Protein AF-A0A6J3R9V6-F1 (afdb_monomer_lite)

Secondary structure (DSSP, 8-state):
----SHHHHHHHHHHHHHHHHHHHHHS----GGGS-TT-TTSS-PPPPTT-HHHHHHHHHHH-SEEEEEEE--STTTTTSEEEEEEE-BSSSTT---S--B----TTSHHHHHHHHH--EEEEE-------

InterPro domains:
  IPR012349 FMN-binding split barrel [G3DSA:2.30.110.10] (50-127)
  IPR055343 CREG-like, beta-barrel [PF13883] (47-118)

Sequence (131 aa):
MAGRARGSARAVLAFLLVPALVALLVAPARGRGGRGHGDWGAAEQLPPRENAALVARFVTNVCDWGALATISTQEGVRGRPFADVLSLSDGPPAKGSGVPYFYLSPMQQSVGNLKVSGRGRVAPRAGARAF

Foldseek 3Di:
DDDPDPPVVVVVCCVVVVVVVVCVVPVDPPDLVPPDPPPPPPDDDQPDVVPVVSNLQVLQASFQKWKKWFAFPDPPRGRHIDIDIFGWHQDHPPPGPSDTDGDDDCPDRRVVRCVVPVDMDIDGDDDDDDD

Structure (mmCIF, N/CA/C/O backbone):
data_AF-A0A6J3R9V6-F1
#
_entry.id   AF-A0A6J3R9V6-F1
#
loop_
_atom_site.group_PDB
_atom_site.id
_atom_site.type_symbol
_atom_site.label_atom_id
_atom_site.label_alt_id
_atom_site.label_comp_id
_atom_site.label_asym_id
_atom_site.label_entity_id
_atom_site.label_seq_id
_atom_site.pdbx_PDB_ins_code
_atom_site.Cartn_x
_atom_site.Cartn_y
_atom_site.Cartn_z
_atom_site.occupancy
_atom_site.B_iso_or_equiv
_atom_site.auth_seq_id
_atom_site.auth_comp_id
_atom_site.auth_asym_id
_atom_site.auth_atom_id
_atom_site.pdbx_PDB_model_num
ATOM 1 N N . MET A 1 1 ? 3.808 66.506 -1.390 1.00 38.91 1 MET A N 1
ATOM 2 C CA . MET A 1 1 ? 3.765 65.562 -2.529 1.00 38.91 1 MET A CA 1
ATOM 3 C C . MET A 1 1 ? 4.420 64.241 -2.129 1.00 38.91 1 MET A C 1
ATOM 5 O O . MET A 1 1 ? 5.588 64.038 -2.417 1.00 38.91 1 MET A O 1
ATOM 9 N N . ALA A 1 2 ? 3.721 63.359 -1.410 1.00 46.25 2 ALA A N 1
ATOM 10 C CA . ALA A 1 2 ? 4.224 62.011 -1.127 1.00 46.25 2 ALA A CA 1
ATOM 11 C C . ALA A 1 2 ? 3.047 61.094 -0.783 1.00 46.25 2 ALA A C 1
ATOM 13 O O . ALA A 1 2 ? 2.429 61.245 0.264 1.00 46.25 2 ALA A O 1
ATOM 14 N N . GLY A 1 3 ? 2.710 60.164 -1.676 1.00 51.81 3 GLY A N 1
ATOM 15 C CA . GLY A 1 3 ? 1.627 59.222 -1.404 1.00 51.81 3 GLY A CA 1
ATOM 16 C C . GLY A 1 3 ? 1.123 58.459 -2.619 1.00 51.81 3 GLY A C 1
ATOM 17 O O . GLY A 1 3 ? -0.073 58.473 -2.874 1.00 51.81 3 GLY A O 1
ATOM 18 N N . ARG A 1 4 ? 1.993 57.796 -3.395 1.00 55.53 4 ARG A N 1
ATOM 19 C CA . ARG A 1 4 ? 1.513 56.867 -4.436 1.00 55.53 4 ARG A CA 1
ATOM 20 C C . ARG A 1 4 ? 2.546 55.818 -4.850 1.00 55.53 4 ARG A C 1
ATOM 22 O O . ARG A 1 4 ? 2.988 55.797 -5.985 1.00 55.53 4 ARG A O 1
ATOM 29 N N . ALA A 1 5 ? 2.944 54.937 -3.932 1.00 53.06 5 ALA A N 1
ATOM 30 C CA . ALA A 1 5 ? 3.808 53.801 -4.298 1.00 53.06 5 ALA A CA 1
ATOM 31 C C . ALA A 1 5 ? 3.505 52.476 -3.574 1.00 53.06 5 ALA A C 1
ATOM 33 O O . ALA A 1 5 ? 4.092 51.455 -3.909 1.00 53.06 5 ALA A O 1
ATOM 34 N N . ARG A 1 6 ? 2.571 52.436 -2.608 1.00 54.28 6 ARG A N 1
ATOM 35 C CA . ARG A 1 6 ? 2.299 51.215 -1.814 1.00 54.28 6 ARG A CA 1
ATOM 36 C C . ARG A 1 6 ? 1.166 50.326 -2.353 1.00 54.28 6 ARG A C 1
ATOM 38 O O . ARG A 1 6 ? 1.080 49.167 -1.965 1.00 54.28 6 ARG A O 1
ATOM 45 N N . GLY A 1 7 ? 0.318 50.839 -3.250 1.00 57.25 7 GLY A N 1
ATOM 46 C CA . GLY A 1 7 ? -0.818 50.087 -3.813 1.00 57.25 7 GLY A CA 1
ATOM 47 C C . GLY A 1 7 ? -0.464 49.197 -5.012 1.00 57.25 7 GLY A C 1
ATOM 48 O O . GLY A 1 7 ? -1.058 48.139 -5.182 1.00 57.25 7 GLY A O 1
ATOM 49 N N . SER A 1 8 ? 0.536 49.596 -5.807 1.00 62.69 8 SER A N 1
ATOM 50 C CA . SER A 1 8 ? 0.887 48.924 -7.069 1.00 62.69 8 SER A CA 1
ATOM 51 C C . SER A 1 8 ? 1.524 47.549 -6.841 1.00 62.69 8 SER A C 1
ATOM 53 O O . SER A 1 8 ? 1.073 46.558 -7.403 1.00 62.69 8 SER A O 1
ATOM 55 N N . ALA A 1 9 ? 2.492 47.451 -5.924 1.00 60.72 9 ALA A N 1
ATOM 56 C CA . ALA A 1 9 ? 3.186 46.190 -5.657 1.00 60.72 9 ALA A CA 1
ATOM 57 C C . ALA A 1 9 ? 2.249 45.095 -5.113 1.00 60.72 9 ALA A C 1
ATOM 59 O O . ALA A 1 9 ? 2.355 43.943 -5.519 1.00 60.72 9 ALA A O 1
ATOM 60 N N . ARG A 1 10 ? 1.292 45.448 -4.242 1.00 60.94 10 ARG A N 1
ATOM 61 C CA . ARG A 1 10 ? 0.292 44.500 -3.718 1.00 60.94 10 ARG A CA 1
ATOM 62 C C . ARG A 1 10 ? -0.710 44.059 -4.781 1.00 60.94 10 ARG A C 1
ATOM 64 O O . ARG A 1 10 ? -1.065 42.887 -4.810 1.00 60.94 10 ARG A O 1
ATOM 71 N N . ALA A 1 11 ? -1.136 44.975 -5.650 1.00 64.69 11 ALA A N 1
ATOM 72 C CA . ALA A 1 11 ? -2.040 44.655 -6.749 1.00 64.69 11 ALA A CA 1
ATOM 73 C C . ALA A 1 11 ? -1.373 43.723 -7.772 1.00 64.69 11 ALA A C 1
ATOM 75 O O . ALA A 1 11 ? -1.980 42.736 -8.170 1.00 64.69 11 ALA A O 1
ATOM 76 N N . VAL A 1 12 ? -0.110 43.980 -8.126 1.00 68.75 12 VAL A N 1
ATOM 77 C CA . VAL A 1 12 ? 0.672 43.131 -9.041 1.00 68.75 12 VAL A CA 1
ATOM 78 C C . VAL A 1 12 ? 0.957 41.761 -8.423 1.00 68.75 12 VAL A C 1
ATOM 80 O O . VAL A 1 12 ? 0.784 40.743 -9.088 1.00 68.75 12 VAL A O 1
ATOM 83 N N . LEU A 1 13 ? 1.321 41.707 -7.136 1.00 67.25 13 LEU A N 1
ATOM 84 C CA . LEU A 1 13 ? 1.541 40.443 -6.431 1.00 67.25 13 LEU A CA 1
ATOM 85 C C . LEU A 1 13 ? 0.254 39.604 -6.374 1.00 67.25 13 LEU A C 1
ATOM 87 O O . LEU A 1 13 ? 0.295 38.408 -6.636 1.00 67.25 13 LEU A O 1
ATOM 91 N N . ALA A 1 14 ? -0.895 40.225 -6.096 1.00 67.75 14 ALA A N 1
ATOM 92 C CA . ALA A 1 14 ? -2.188 39.545 -6.129 1.00 67.75 14 ALA A CA 1
ATOM 93 C C . ALA A 1 14 ? -2.540 39.051 -7.545 1.00 67.75 14 ALA A C 1
ATOM 95 O O . ALA A 1 14 ? -2.990 37.919 -7.699 1.00 67.75 14 ALA A O 1
ATOM 96 N N . PHE A 1 15 ? -2.265 39.850 -8.581 1.00 72.94 15 PHE A N 1
ATOM 97 C CA . PHE A 1 15 ? -2.514 39.475 -9.977 1.00 72.94 15 PHE A CA 1
ATOM 98 C C . PHE A 1 15 ? -1.663 38.294 -10.459 1.00 72.94 15 PHE A C 1
ATOM 100 O O . PHE A 1 15 ? -2.083 37.583 -11.363 1.00 72.94 15 PHE A O 1
ATOM 107 N N . LEU A 1 16 ? -0.486 38.073 -9.864 1.00 75.62 16 LEU A N 1
ATOM 108 C CA . LEU A 1 16 ? 0.395 36.946 -10.187 1.00 75.62 16 LEU A CA 1
ATOM 109 C C . LEU A 1 16 ? 0.127 35.718 -9.305 1.00 75.62 16 LEU A C 1
ATOM 111 O O . LEU A 1 16 ? 0.157 34.588 -9.790 1.00 75.62 16 LEU A O 1
ATOM 115 N N . LEU A 1 17 ? -0.171 35.923 -8.020 1.00 79.94 17 LEU A N 1
ATOM 116 C CA . LEU A 1 17 ? -0.403 34.831 -7.073 1.00 79.94 17 LEU A CA 1
ATOM 117 C C . LEU A 1 17 ? -1.753 34.147 -7.279 1.00 79.94 17 LEU A C 1
ATOM 119 O O . LEU A 1 17 ? -1.835 32.934 -7.124 1.00 79.94 17 LEU A O 1
ATOM 123 N N . VAL A 1 18 ? -2.801 34.888 -7.646 1.00 79.56 18 VAL A N 1
ATOM 124 C CA . VAL A 1 18 ? -4.137 34.317 -7.875 1.00 79.56 18 VAL A CA 1
ATOM 125 C C . VAL A 1 18 ? -4.147 33.304 -9.029 1.00 79.56 18 VAL A C 1
ATOM 127 O O . VAL A 1 18 ? -4.577 32.178 -8.791 1.00 79.56 18 VAL A O 1
ATOM 130 N N . PRO A 1 19 ? -3.640 33.598 -10.242 1.00 77.00 19 PRO A N 1
ATOM 131 C CA . PRO A 1 19 ? -3.593 32.601 -11.309 1.00 77.00 19 PRO A CA 1
ATOM 132 C C . PRO A 1 19 ? -2.614 31.463 -11.008 1.00 77.00 19 PRO A C 1
ATOM 134 O O . PRO A 1 19 ? -2.893 30.332 -11.390 1.00 77.00 19 PRO A O 1
ATOM 137 N N . ALA A 1 20 ? -1.515 31.710 -10.283 1.00 78.19 20 ALA A N 1
ATOM 138 C CA . ALA A 1 20 ? -0.602 30.647 -9.856 1.00 78.19 20 ALA A CA 1
ATOM 139 C C . ALA A 1 20 ? -1.263 29.688 -8.850 1.00 78.19 20 ALA A C 1
ATOM 141 O O . ALA A 1 20 ? -1.127 28.473 -8.973 1.00 78.19 20 ALA A O 1
ATOM 142 N N . LEU A 1 21 ? -2.023 30.218 -7.889 1.00 75.94 21 LEU A N 1
ATOM 143 C CA . LEU A 1 21 ? -2.764 29.429 -6.908 1.00 75.94 21 LEU A CA 1
ATOM 144 C C . LEU A 1 21 ? -3.938 28.688 -7.557 1.00 75.94 21 LEU A C 1
ATOM 146 O O . LEU A 1 21 ? -4.143 27.514 -7.270 1.00 75.94 21 LEU A O 1
ATOM 150 N N . VAL A 1 22 ? -4.666 29.331 -8.475 1.00 75.88 22 VAL A N 1
ATOM 151 C CA . VAL A 1 22 ? -5.719 28.678 -9.271 1.00 75.88 22 VAL A CA 1
ATOM 152 C C . VAL A 1 22 ? -5.120 27.579 -10.149 1.00 75.88 22 VAL A C 1
ATOM 154 O O . VAL A 1 22 ? -5.662 26.483 -10.183 1.00 75.88 22 VAL A O 1
ATOM 157 N N . ALA A 1 23 ? -3.968 27.804 -10.785 1.00 71.38 23 ALA A N 1
ATOM 158 C CA . ALA A 1 23 ? -3.268 26.767 -11.539 1.00 71.38 23 ALA A CA 1
ATOM 159 C C . ALA A 1 23 ? -2.804 25.612 -10.642 1.00 71.38 23 ALA A C 1
ATOM 161 O O . ALA A 1 23 ? -2.837 24.471 -11.083 1.00 71.38 23 ALA A O 1
ATOM 162 N N . LEU A 1 24 ? -2.419 25.870 -9.389 1.00 67.19 24 LEU A N 1
ATOM 163 C CA . LEU A 1 24 ? -2.035 24.826 -8.435 1.00 67.19 24 LEU A CA 1
ATOM 164 C C . LEU A 1 24 ? -3.242 24.036 -7.895 1.00 67.19 24 LEU A C 1
ATOM 166 O O . LEU A 1 24 ? -3.122 22.839 -7.661 1.00 67.19 24 LEU A O 1
ATOM 170 N N . LEU A 1 25 ? -4.391 24.696 -7.708 1.00 67.56 25 LEU A N 1
ATOM 171 C CA . LEU A 1 25 ? -5.636 24.087 -7.217 1.00 67.56 25 LEU A CA 1
ATOM 172 C C . LEU A 1 25 ? -6.406 23.337 -8.315 1.00 67.56 25 LEU A C 1
ATOM 174 O O . LEU A 1 25 ? -7.080 22.354 -8.023 1.00 67.56 25 LEU A O 1
ATOM 178 N N . VAL A 1 26 ? -6.323 23.807 -9.563 1.00 60.78 26 VAL A N 1
ATOM 179 C CA . VAL A 1 26 ? -6.970 23.194 -10.736 1.00 60.78 26 VAL A CA 1
ATOM 180 C C . VAL A 1 26 ? -6.047 22.185 -11.420 1.00 60.78 26 VAL A C 1
ATOM 182 O O . VAL A 1 26 ? -6.532 21.286 -12.108 1.00 60.78 26 VAL A O 1
ATOM 185 N N . ALA A 1 27 ? -4.724 22.279 -11.232 1.00 53.78 27 ALA A N 1
ATOM 186 C CA . ALA A 1 27 ? -3.831 21.219 -11.673 1.00 53.78 27 ALA A CA 1
ATOM 187 C C . ALA A 1 27 ? -4.230 19.924 -10.954 1.00 53.78 27 ALA A C 1
ATOM 189 O O . ALA A 1 27 ? -4.227 19.894 -9.721 1.00 53.78 27 ALA A O 1
ATOM 190 N N . PRO A 1 28 ? -4.540 18.839 -11.690 1.00 51.75 28 PRO A N 1
ATOM 191 C CA . PRO A 1 28 ? -4.708 17.548 -11.050 1.00 51.75 28 PRO A CA 1
ATOM 192 C C . PRO A 1 28 ? -3.428 17.276 -10.265 1.00 51.75 28 PRO A C 1
ATOM 194 O O . PRO A 1 28 ? -2.330 17.528 -10.779 1.00 51.75 28 PRO A O 1
ATOM 197 N N . ALA A 1 29 ? -3.560 16.796 -9.027 1.00 46.88 29 ALA A N 1
ATOM 198 C CA . ALA A 1 29 ? -2.425 16.271 -8.289 1.00 46.88 29 ALA A CA 1
ATOM 199 C C . ALA A 1 29 ? -1.716 15.290 -9.229 1.00 46.88 29 ALA A C 1
ATOM 201 O O . ALA A 1 29 ? -2.274 14.252 -9.587 1.00 46.88 29 ALA A O 1
ATOM 202 N N . ARG A 1 30 ? -0.537 15.675 -9.730 1.00 46.84 30 ARG A N 1
ATOM 203 C CA . ARG A 1 30 ? 0.228 14.892 -10.702 1.00 46.84 30 ARG A CA 1
ATOM 204 C C . ARG A 1 30 ? 0.875 13.712 -9.977 1.00 46.84 30 ARG A C 1
ATOM 206 O O . ARG A 1 30 ? 2.094 13.630 -9.886 1.00 46.84 30 ARG A O 1
ATOM 213 N N . GLY A 1 31 ? 0.051 12.812 -9.442 1.00 46.84 31 GLY A N 1
ATOM 214 C CA . GLY A 1 31 ? 0.451 11.430 -9.228 1.00 46.84 31 GLY A CA 1
ATOM 215 C C . GLY A 1 31 ? 0.791 10.806 -10.580 1.00 46.84 31 GLY A C 1
ATOM 216 O O . GLY A 1 31 ? 0.350 11.289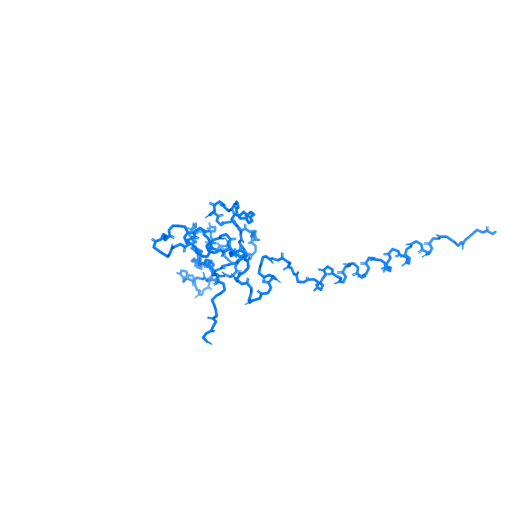 -11.631 1.00 46.84 31 GLY A O 1
ATOM 217 N N . ARG A 1 32 ? 1.582 9.738 -10.578 1.00 53.44 32 ARG A N 1
ATOM 218 C CA . ARG A 1 32 ? 1.864 8.922 -11.768 1.00 53.44 32 ARG A CA 1
ATOM 219 C C . ARG A 1 32 ? 0.567 8.509 -12.495 1.00 53.44 32 ARG A C 1
ATOM 221 O O . ARG A 1 32 ? 0.575 8.425 -13.716 1.00 53.44 32 ARG A O 1
ATOM 228 N N . GLY A 1 33 ? -0.555 8.393 -11.782 1.00 47.69 33 GLY A N 1
ATOM 229 C CA . GLY A 1 33 ? -1.907 8.120 -12.275 1.00 47.69 33 GLY A CA 1
ATOM 230 C C . GLY A 1 33 ? -2.628 9.289 -12.963 1.00 47.69 33 GLY A C 1
ATOM 231 O O . GLY A 1 33 ? -3.762 9.117 -13.397 1.00 47.69 33 GLY A O 1
ATOM 232 N N . GLY A 1 34 ? -2.008 10.471 -13.068 1.00 43.44 34 GLY A N 1
ATOM 233 C CA . GLY A 1 34 ? -2.543 11.635 -13.790 1.00 43.44 34 GLY A CA 1
ATOM 234 C C . GLY A 1 34 ? -2.075 11.755 -15.247 1.00 43.44 34 GLY A C 1
ATOM 235 O O . GLY A 1 34 ? -2.554 12.628 -15.973 1.00 43.44 34 GLY A O 1
ATOM 236 N N . ARG A 1 35 ? -1.139 10.908 -15.697 1.00 46.97 35 ARG A N 1
ATOM 237 C CA . ARG A 1 35 ? -0.828 10.755 -17.125 1.00 46.97 35 ARG A CA 1
ATOM 238 C C . ARG A 1 35 ? -1.803 9.727 -17.688 1.00 46.97 35 ARG A C 1
ATOM 240 O O . ARG A 1 35 ? -1.735 8.576 -17.296 1.00 46.97 35 ARG A O 1
ATOM 247 N N . GLY A 1 36 ? -2.758 10.211 -18.486 1.00 44.84 36 GLY A N 1
ATOM 248 C CA . GLY A 1 36 ? -3.659 9.469 -19.376 1.00 44.84 36 GLY A CA 1
ATOM 249 C C .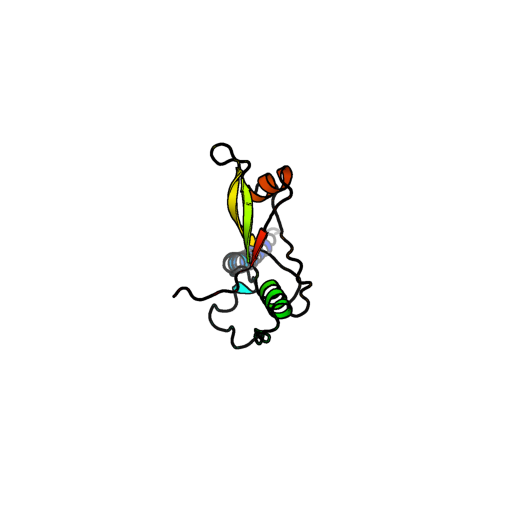 GLY A 1 36 ? -4.023 8.034 -18.984 1.00 44.84 36 GLY A C 1
ATOM 250 O O . GLY A 1 36 ? -3.209 7.129 -19.084 1.00 44.84 36 GLY A O 1
ATOM 251 N N . HIS A 1 37 ? -5.306 7.768 -18.720 1.00 47.78 37 HIS A N 1
ATOM 252 C CA . HIS A 1 37 ? -5.841 6.410 -18.504 1.00 47.78 37 HIS A CA 1
ATOM 253 C C . HIS A 1 37 ? -5.676 5.428 -19.704 1.00 47.78 37 HIS A C 1
ATOM 255 O O . HIS A 1 37 ? -6.306 4.373 -19.739 1.00 47.78 37 HIS A O 1
ATOM 261 N N . GLY A 1 38 ? -4.856 5.753 -20.708 1.00 45.56 38 GLY A N 1
ATOM 262 C CA . GLY A 1 38 ? -4.783 5.055 -21.987 1.00 45.56 38 GLY A CA 1
ATOM 263 C C . GLY A 1 38 ? -3.397 4.913 -22.622 1.00 45.56 38 GLY A C 1
ATOM 264 O O . GLY A 1 38 ? -3.353 4.413 -23.740 1.00 45.56 38 GLY A O 1
ATOM 265 N N . ASP A 1 39 ? -2.286 5.292 -21.976 1.00 47.25 39 ASP A N 1
ATOM 266 C CA . ASP A 1 39 ? -0.943 5.197 -22.585 1.00 47.25 39 ASP A CA 1
ATOM 267 C C . ASP A 1 39 ? 0.038 4.253 -21.862 1.00 47.25 39 ASP A C 1
ATOM 269 O O . ASP A 1 39 ? 1.255 4.397 -21.991 1.00 47.25 39 ASP A O 1
ATOM 273 N N . TRP A 1 40 ? -0.469 3.172 -21.246 1.00 49.78 40 TRP A N 1
ATOM 274 C CA . TRP A 1 40 ? 0.357 2.024 -20.811 1.00 49.78 40 TRP A CA 1
ATOM 275 C C . TRP A 1 40 ? 1.291 1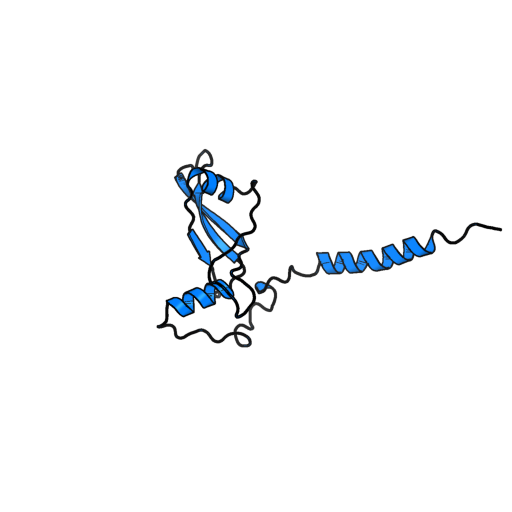.476 -21.913 1.00 49.78 40 TRP A C 1
ATOM 277 O O . TRP A 1 40 ? 2.184 0.686 -21.625 1.00 49.78 40 TRP A O 1
ATOM 287 N N . GLY A 1 41 ? 1.096 1.876 -23.174 1.00 44.16 41 GLY A N 1
ATOM 288 C CA . GLY A 1 41 ? 1.932 1.500 -24.309 1.00 44.16 41 GLY A CA 1
ATOM 289 C C . GLY A 1 41 ? 3.279 2.224 -24.429 1.00 44.16 41 GLY A C 1
ATOM 290 O O . GLY A 1 41 ? 4.083 1.775 -25.238 1.00 44.16 41 GLY A O 1
ATOM 291 N N . ALA A 1 42 ? 3.555 3.303 -23.681 1.00 47.69 42 ALA A N 1
ATOM 292 C CA . ALA A 1 42 ? 4.758 4.113 -23.932 1.00 47.69 42 ALA A CA 1
ATOM 293 C C . ALA A 1 42 ? 5.881 4.023 -22.880 1.00 47.69 42 ALA A C 1
ATOM 295 O O . ALA A 1 42 ? 7.013 4.362 -23.218 1.00 47.69 42 ALA A O 1
ATOM 296 N N . ALA A 1 43 ? 5.631 3.592 -21.633 1.00 53.09 43 ALA A N 1
ATOM 297 C CA . ALA A 1 43 ? 6.613 3.821 -20.559 1.00 53.09 43 ALA A CA 1
ATOM 298 C C . ALA A 1 43 ? 7.186 2.597 -19.824 1.00 53.09 43 ALA A C 1
ATOM 300 O O . ALA A 1 43 ? 8.247 2.750 -19.228 1.00 53.09 43 ALA A O 1
ATOM 301 N N . GLU A 1 44 ? 6.587 1.401 -19.837 1.00 59.81 44 GLU A N 1
ATOM 302 C CA . GLU A 1 44 ? 7.213 0.265 -19.134 1.00 59.81 44 GLU A CA 1
ATOM 303 C C . GLU A 1 44 ? 6.633 -1.077 -19.608 1.00 59.81 44 GLU A C 1
ATOM 305 O O . GLU A 1 44 ? 5.465 -1.388 -19.374 1.00 59.81 44 GLU A O 1
ATOM 310 N N . GLN A 1 45 ? 7.432 -1.864 -20.333 1.00 7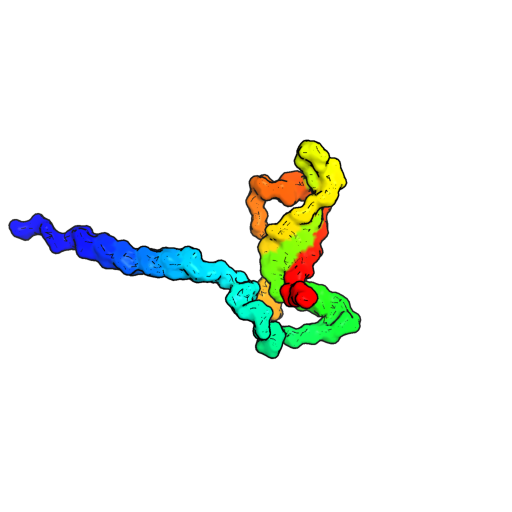1.38 45 GLN A N 1
ATOM 311 C CA . GLN A 1 45 ? 7.015 -3.170 -20.841 1.00 71.38 45 GLN A CA 1
ATOM 312 C C . GLN A 1 45 ? 6.749 -4.118 -19.665 1.00 71.38 45 GLN A C 1
ATOM 314 O O . GLN A 1 45 ? 7.617 -4.312 -18.814 1.00 71.38 45 GLN A O 1
ATOM 319 N N . LEU A 1 46 ? 5.547 -4.706 -19.623 1.00 80.38 46 LEU A N 1
ATOM 320 C CA . LEU A 1 46 ? 5.185 -5.714 -18.624 1.00 80.38 46 LEU A CA 1
ATOM 321 C C . LEU A 1 46 ? 6.252 -6.826 -18.595 1.00 80.38 46 LEU A C 1
ATOM 323 O O . LEU A 1 46 ? 6.548 -7.389 -19.656 1.00 80.38 46 LEU A O 1
ATOM 327 N N . PRO A 1 47 ? 6.806 -7.172 -17.417 1.00 86.69 47 PRO A N 1
ATOM 328 C CA . PRO A 1 47 ? 7.734 -8.288 -17.297 1.00 86.69 47 PRO A CA 1
ATOM 329 C C . PRO A 1 47 ? 7.094 -9.615 -17.736 1.00 86.69 47 PRO A C 1
ATOM 331 O O . PRO A 1 47 ? 5.862 -9.738 -17.718 1.00 86.69 47 PRO A O 1
ATOM 334 N N . PRO A 1 48 ? 7.906 -10.632 -18.081 1.00 90.81 48 PRO A N 1
ATOM 335 C CA . PRO A 1 48 ? 7.404 -11.971 -18.368 1.00 90.81 48 PRO A CA 1
ATOM 336 C C . PRO A 1 48 ? 6.514 -12.479 -17.228 1.00 90.81 48 PRO A C 1
ATOM 338 O O . PRO A 1 48 ? 6.880 -12.402 -16.052 1.00 90.81 48 PRO A O 1
ATOM 341 N N . ARG A 1 49 ? 5.319 -12.967 -17.576 1.00 88.25 49 ARG A N 1
ATOM 342 C CA . ARG A 1 49 ? 4.240 -13.292 -16.623 1.00 88.25 49 ARG A CA 1
ATOM 343 C C . ARG A 1 49 ? 4.619 -14.445 -15.700 1.00 88.25 49 ARG A C 1
ATOM 345 O O . ARG A 1 49 ? 4.171 -14.506 -14.560 1.00 88.25 49 ARG A O 1
ATOM 352 N N . GLU A 1 50 ? 5.454 -15.340 -16.209 1.00 94.31 50 GLU A N 1
ATOM 353 C CA . GLU A 1 50 ? 6.059 -16.459 -15.501 1.00 94.31 50 GLU A CA 1
ATOM 354 C C . GLU A 1 50 ? 6.959 -16.004 -14.345 1.00 94.31 50 GLU A C 1
ATOM 356 O O . GLU A 1 50 ? 7.129 -16.735 -13.370 1.00 94.31 50 GLU A O 1
ATOM 361 N N . ASN A 1 51 ? 7.486 -14.776 -14.393 1.00 92.62 51 ASN A N 1
ATOM 362 C CA . ASN A 1 51 ? 8.280 -14.216 -13.313 1.00 92.62 51 ASN A CA 1
ATOM 363 C C . ASN A 1 51 ? 7.399 -13.424 -12.338 1.00 92.62 51 ASN A C 1
ATOM 365 O O . ASN A 1 51 ? 7.418 -12.191 -12.297 1.00 92.62 51 ASN A O 1
ATOM 369 N N . ALA A 1 52 ? 6.636 -14.152 -11.518 1.00 92.50 52 ALA A N 1
ATOM 370 C CA . ALA A 1 52 ? 5.691 -13.576 -10.559 1.00 92.50 52 ALA A CA 1
ATOM 371 C C . ALA A 1 52 ? 6.328 -12.529 -9.623 1.00 92.50 52 ALA A C 1
ATOM 373 O O . ALA A 1 52 ? 5.686 -11.537 -9.279 1.00 92.50 52 ALA A O 1
ATOM 374 N N . ALA A 1 53 ? 7.597 -12.713 -9.241 1.00 92.38 53 ALA A N 1
ATOM 375 C CA . ALA A 1 53 ? 8.315 -11.763 -8.398 1.00 92.38 53 ALA A CA 1
ATOM 376 C C . ALA A 1 53 ? 8.566 -10.430 -9.120 1.00 92.38 53 ALA A C 1
ATOM 378 O O . ALA A 1 53 ? 8.275 -9.371 -8.562 1.00 92.38 53 ALA A O 1
ATOM 379 N N . LEU A 1 54 ? 9.057 -10.465 -10.365 1.00 89.56 54 LEU A N 1
ATOM 380 C CA . LEU A 1 54 ? 9.255 -9.251 -11.166 1.00 89.56 54 LEU A CA 1
ATOM 381 C C . LEU A 1 54 ? 7.931 -8.557 -11.479 1.00 89.56 54 LEU A C 1
ATOM 383 O O . LEU A 1 54 ? 7.850 -7.336 -11.379 1.00 89.56 54 LEU A O 1
ATOM 387 N N . VAL A 1 55 ? 6.883 -9.324 -11.790 1.00 90.50 55 VAL A N 1
ATOM 388 C CA . VAL A 1 55 ? 5.535 -8.783 -12.011 1.00 90.50 55 VAL A CA 1
ATOM 389 C C . VAL A 1 55 ? 5.017 -8.083 -10.753 1.00 90.50 55 VAL A C 1
ATOM 391 O O . VAL A 1 55 ? 4.519 -6.964 -10.844 1.00 90.50 55 VAL A O 1
ATOM 394 N N . ALA A 1 56 ? 5.173 -8.685 -9.571 1.00 91.06 56 ALA A N 1
ATOM 395 C CA . ALA A 1 56 ? 4.753 -8.062 -8.317 1.00 91.06 56 ALA A CA 1
ATOM 396 C C . ALA A 1 56 ? 5.496 -6.742 -8.059 1.00 91.06 56 ALA A C 1
ATOM 398 O O . ALA A 1 56 ? 4.860 -5.739 -7.744 1.00 91.06 56 ALA A O 1
ATOM 399 N N . ARG A 1 57 ? 6.823 -6.713 -8.254 1.00 90.81 57 ARG A N 1
ATOM 400 C CA . ARG A 1 57 ? 7.633 -5.490 -8.106 1.00 90.81 57 ARG A CA 1
ATOM 401 C C . ARG A 1 57 ? 7.235 -4.409 -9.106 1.00 90.81 57 ARG A C 1
ATOM 403 O O . ARG A 1 57 ? 7.091 -3.255 -8.719 1.00 90.81 57 ARG A O 1
ATOM 410 N N . PHE A 1 58 ? 7.003 -4.791 -10.359 1.00 87.19 58 PHE A N 1
ATOM 411 C CA . PHE A 1 58 ? 6.513 -3.891 -11.396 1.00 87.19 58 PHE A CA 1
ATOM 412 C C . PHE A 1 58 ? 5.178 -3.260 -10.998 1.00 87.19 58 PHE A C 1
ATOM 414 O O . PHE A 1 58 ? 5.051 -2.039 -10.990 1.00 87.19 58 PHE A O 1
ATOM 421 N N . VAL A 1 59 ? 4.201 -4.079 -10.589 1.00 87.81 59 VAL A N 1
ATOM 422 C CA . VAL A 1 59 ? 2.890 -3.586 -10.147 1.00 87.81 59 VAL A CA 1
ATOM 423 C C . VAL A 1 59 ? 3.045 -2.652 -8.949 1.00 87.81 59 VAL A C 1
ATOM 425 O O . VAL A 1 59 ? 2.426 -1.595 -8.927 1.00 87.81 59 VAL A O 1
ATOM 428 N N . THR A 1 60 ? 3.892 -2.986 -7.975 1.00 90.19 60 THR A N 1
ATOM 429 C CA . THR A 1 60 ? 4.143 -2.109 -6.825 1.00 90.19 60 THR A CA 1
ATOM 430 C C . THR A 1 60 ? 4.745 -0.755 -7.230 1.00 90.19 60 THR A C 1
ATOM 432 O O . THR A 1 60 ? 4.306 0.250 -6.681 1.00 90.19 60 THR A O 1
ATOM 435 N N . ASN A 1 61 ? 5.664 -0.693 -8.204 1.00 88.19 61 ASN A N 1
ATOM 436 C CA . ASN A 1 61 ? 6.283 0.574 -8.628 1.00 88.19 61 ASN A CA 1
ATOM 437 C C . ASN A 1 61 ? 5.383 1.462 -9.493 1.00 88.19 61 ASN A C 1
ATOM 439 O O . ASN A 1 61 ? 5.500 2.691 -9.465 1.00 88.19 61 ASN A O 1
ATOM 443 N N . VAL A 1 62 ? 4.504 0.853 -10.290 1.00 83.44 62 VAL A N 1
ATOM 444 C CA . VAL A 1 62 ? 3.613 1.601 -11.188 1.00 83.44 62 VAL A CA 1
ATOM 445 C C . VAL A 1 62 ? 2.309 2.044 -10.517 1.00 83.44 62 VAL A C 1
ATOM 447 O O . VAL A 1 62 ? 1.607 2.889 -11.067 1.00 83.44 62 VAL A O 1
ATOM 450 N N . CYS A 1 63 ? 1.970 1.495 -9.346 1.00 86.00 63 CYS A N 1
ATOM 451 C CA . CYS A 1 63 ? 0.771 1.870 -8.598 1.00 86.00 63 CYS A CA 1
ATOM 452 C C . CYS A 1 63 ? 1.041 3.035 -7.646 1.00 86.00 63 CYS A C 1
ATOM 454 O O . CYS A 1 63 ? 1.869 2.920 -6.751 1.00 86.00 63 CYS A O 1
ATOM 456 N N . ASP A 1 64 ? 0.247 4.100 -7.753 1.00 86.06 64 ASP A N 1
ATOM 457 C CA . ASP A 1 64 ? 0.261 5.194 -6.768 1.00 86.06 64 ASP A CA 1
ATOM 458 C C . ASP A 1 64 ? -0.754 5.012 -5.641 1.00 86.06 64 ASP A C 1
ATOM 460 O O . ASP A 1 64 ? -0.793 5.801 -4.699 1.00 86.06 64 ASP A O 1
ATOM 464 N N . TRP A 1 65 ? -1.645 4.030 -5.763 1.00 89.69 65 TRP A N 1
ATOM 465 C CA . TRP A 1 65 ? -2.704 3.774 -4.800 1.00 89.69 65 TRP A CA 1
ATOM 466 C C . TRP A 1 65 ? -3.029 2.284 -4.723 1.00 89.69 65 TRP A C 1
ATOM 468 O O . TRP A 1 65 ? -2.717 1.497 -5.621 1.00 89.69 65 TRP A O 1
ATOM 478 N N . GLY A 1 66 ? -3.671 1.887 -3.630 1.00 91.00 66 GLY A N 1
ATOM 479 C CA . GLY A 1 66 ? -4.120 0.518 -3.425 1.00 91.00 66 GLY A CA 1
ATOM 480 C C . GLY A 1 66 ? -5.171 0.412 -2.333 1.00 91.00 66 GLY A C 1
ATOM 481 O O . GLY A 1 66 ? -5.459 1.379 -1.627 1.00 91.00 66 GLY A O 1
ATOM 482 N N . ALA A 1 67 ? -5.736 -0.784 -2.199 1.00 94.31 67 ALA A N 1
ATOM 483 C CA . ALA A 1 67 ? -6.649 -1.104 -1.112 1.00 94.31 67 ALA A CA 1
ATOM 484 C C . ALA A 1 67 ? -5.864 -1.705 0.061 1.00 94.31 67 ALA A C 1
ATOM 486 O O . ALA A 1 67 ? -5.227 -2.752 -0.089 1.00 94.31 67 ALA A O 1
ATOM 487 N N . LEU A 1 68 ? -5.910 -1.063 1.228 1.00 94.44 68 LEU A N 1
ATOM 488 C CA . LEU A 1 68 ? -5.379 -1.601 2.478 1.00 94.44 68 LEU A CA 1
ATOM 489 C C . LEU A 1 68 ? -6.515 -2.243 3.277 1.00 94.44 68 LEU A C 1
ATOM 491 O O . LEU A 1 68 ? -7.439 -1.564 3.717 1.00 94.44 68 LEU A O 1
ATOM 495 N N . ALA A 1 69 ? -6.407 -3.546 3.514 1.00 95.19 69 ALA A N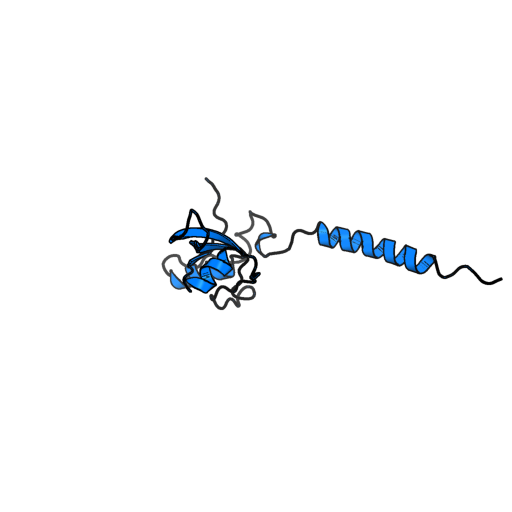 1
ATOM 496 C CA . ALA A 1 69 ? -7.281 -4.288 4.407 1.00 95.19 69 ALA A CA 1
ATOM 497 C C . ALA A 1 69 ? -6.701 -4.327 5.829 1.00 95.19 69 ALA A C 1
ATOM 499 O O . ALA A 1 69 ? -5.545 -4.707 6.034 1.00 95.19 69 ALA A O 1
ATOM 500 N N . THR A 1 70 ? -7.525 -3.982 6.815 1.00 95.75 70 THR A N 1
ATOM 501 C CA . THR A 1 70 ? -7.238 -4.036 8.257 1.00 95.75 70 THR A CA 1
ATOM 502 C C . THR A 1 70 ? -8.395 -4.705 9.004 1.00 95.75 70 THR A C 1
ATOM 504 O O . THR A 1 70 ? -9.451 -4.968 8.427 1.00 95.75 70 THR A O 1
ATOM 507 N N . ILE A 1 71 ? -8.211 -5.006 10.292 1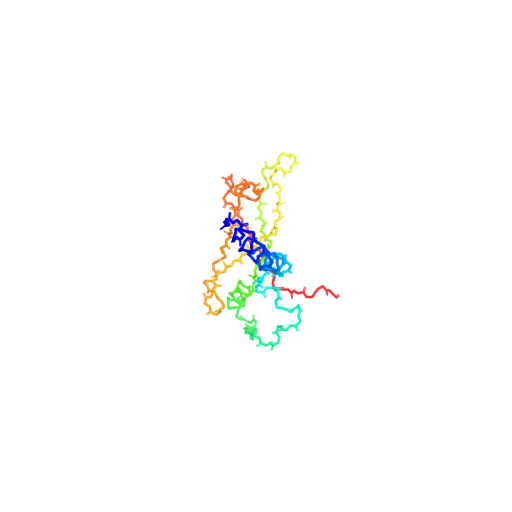.00 95.75 71 ILE A N 1
ATOM 508 C CA . ILE A 1 71 ? -9.294 -5.492 11.157 1.00 95.75 71 ILE A CA 1
ATOM 509 C C . ILE A 1 71 ? -9.895 -4.311 11.914 1.00 95.75 71 ILE A C 1
ATOM 511 O O . ILE A 1 71 ? -9.179 -3.623 12.639 1.00 95.75 71 ILE A O 1
ATOM 515 N N . SER A 1 72 ? -11.200 -4.090 11.759 1.00 94.50 72 SER A N 1
ATOM 516 C CA . SER A 1 72 ? -11.879 -2.943 12.359 1.00 94.50 72 SER A CA 1
ATOM 517 C C . SER A 1 72 ? -11.870 -2.992 13.887 1.00 94.50 72 SER A C 1
ATOM 519 O O . SER A 1 72 ? -12.176 -4.025 14.493 1.00 94.50 72 SER A O 1
ATOM 521 N N . THR A 1 73 ? -11.571 -1.857 14.516 1.00 94.25 73 THR A N 1
ATOM 522 C CA . THR A 1 73 ? -11.710 -1.633 15.965 1.00 94.25 73 THR A CA 1
ATOM 523 C C . THR A 1 73 ? -12.960 -0.822 16.316 1.00 94.25 73 THR A C 1
ATOM 525 O O . THR A 1 73 ? -13.293 -0.692 17.498 1.00 94.25 73 THR A O 1
ATOM 528 N N . GLN A 1 74 ? -13.676 -0.323 15.302 1.00 93.44 74 GLN A N 1
ATOM 529 C CA . GLN A 1 74 ? -14.877 0.491 15.448 1.00 93.44 74 GLN A CA 1
ATOM 530 C C . GLN A 1 74 ? -16.020 -0.312 16.078 1.00 93.44 74 GLN A C 1
ATOM 532 O O . GLN A 1 74 ? -16.262 -1.472 15.732 1.00 93.44 74 GLN A O 1
ATOM 537 N N . GLU A 1 75 ? -16.734 0.309 17.012 1.00 92.31 75 GLU A N 1
ATOM 538 C CA . GLU A 1 75 ? -17.905 -0.289 17.649 1.00 92.31 75 GLU A CA 1
ATOM 539 C C . GLU A 1 75 ? -18.998 -0.622 16.612 1.00 92.31 75 GLU A C 1
ATOM 541 O O . GLU A 1 75 ? -19.140 0.057 15.598 1.00 92.31 75 GLU A O 1
ATOM 546 N N . GLY A 1 76 ? -19.709 -1.738 16.801 1.00 93.25 76 GLY A N 1
ATOM 547 C CA . GLY A 1 76 ? -20.695 -2.275 15.846 1.00 93.25 76 GLY A CA 1
ATOM 548 C C . GLY A 1 76 ? -20.119 -3.168 14.733 1.00 93.25 76 GLY A C 1
ATOM 549 O O . GLY A 1 76 ? -20.781 -4.108 14.286 1.00 93.25 76 GLY A O 1
ATOM 550 N N . VAL A 1 77 ? -18.862 -2.954 14.325 1.00 94.75 77 VAL A N 1
ATOM 551 C CA . VAL A 1 77 ? -18.180 -3.768 13.291 1.00 94.75 77 VAL A CA 1
ATOM 552 C C . VAL A 1 77 ? -16.815 -4.309 13.715 1.00 94.75 77 VAL A C 1
ATOM 554 O O . VAL A 1 77 ? -16.048 -4.794 12.882 1.00 94.75 77 VAL A O 1
ATOM 557 N N . ARG A 1 78 ? -16.516 -4.272 15.014 1.00 94.88 78 ARG A N 1
ATOM 558 C CA . ARG A 1 78 ? -15.257 -4.759 15.578 1.00 94.88 78 ARG A CA 1
ATOM 559 C C . ARG A 1 78 ? -14.963 -6.196 15.137 1.00 94.88 78 ARG A C 1
ATOM 561 O O . ARG A 1 78 ? -15.835 -7.059 15.174 1.00 94.88 78 ARG A O 1
ATOM 568 N N . GLY A 1 79 ? -13.722 -6.447 14.727 1.00 92.88 79 GLY A N 1
ATOM 569 C CA . GLY A 1 79 ? -13.262 -7.760 14.268 1.00 92.88 79 GLY A CA 1
ATOM 570 C C . GLY A 1 79 ? -13.569 -8.072 12.800 1.00 92.88 79 GLY A C 1
ATOM 571 O O . GLY A 1 79 ? -13.003 -9.023 12.264 1.00 92.88 79 GLY A O 1
ATOM 572 N N . ARG A 1 80 ? -14.406 -7.276 12.120 1.00 95.56 80 ARG A N 1
ATOM 573 C CA . ARG A 1 80 ? -14.673 -7.441 10.683 1.00 95.56 80 ARG A CA 1
ATOM 574 C C . ARG A 1 80 ? -13.537 -6.863 9.830 1.00 95.56 80 ARG A C 1
ATOM 576 O O . ARG A 1 80 ? -12.875 -5.913 10.263 1.00 95.56 80 ARG A O 1
ATOM 583 N N . PRO A 1 81 ? -13.308 -7.400 8.617 1.00 94.88 81 PRO A N 1
ATOM 584 C CA . PRO A 1 81 ? -12.384 -6.792 7.670 1.00 94.88 81 PRO A CA 1
ATOM 585 C C . PRO A 1 81 ? -12.882 -5.404 7.257 1.00 94.88 81 PRO A C 1
ATOM 587 O O . PRO A 1 81 ? -14.061 -5.212 6.968 1.00 94.88 81 PRO A O 1
ATOM 590 N N . PHE A 1 82 ? -11.965 -4.446 7.222 1.00 94.31 82 PHE A N 1
ATOM 591 C CA . PHE A 1 82 ? -12.186 -3.082 6.760 1.00 94.31 82 PHE A CA 1
ATOM 592 C C . PHE A 1 82 ? -11.169 -2.766 5.667 1.00 94.31 82 PHE A C 1
ATOM 594 O O . PHE A 1 82 ? -9.980 -3.019 5.859 1.00 94.31 82 PHE A O 1
ATOM 601 N N . ALA A 1 83 ? -11.628 -2.235 4.536 1.00 94.44 83 ALA A N 1
ATOM 602 C CA . ALA A 1 83 ? -10.778 -1.861 3.412 1.00 94.44 83 ALA A CA 1
ATOM 603 C C . ALA A 1 83 ? -10.820 -0.347 3.196 1.00 94.44 83 ALA A C 1
ATOM 605 O O . ALA A 1 83 ? -11.892 0.253 3.243 1.00 94.44 83 ALA A O 1
ATOM 606 N N . ASP A 1 84 ? -9.657 0.239 2.937 1.00 93.75 84 ASP A N 1
ATOM 607 C CA . ASP A 1 84 ? -9.478 1.672 2.705 1.00 93.75 84 ASP A CA 1
ATOM 608 C C . ASP A 1 84 ? -8.602 1.907 1.471 1.00 93.75 84 ASP A C 1
ATOM 610 O O . ASP A 1 84 ? -7.733 1.088 1.163 1.00 93.75 84 ASP A O 1
ATOM 614 N N . VAL A 1 85 ? -8.825 3.013 0.763 1.00 94.81 85 VAL A N 1
ATOM 615 C CA . VAL A 1 85 ? -8.044 3.388 -0.423 1.00 94.81 85 VAL A CA 1
ATOM 616 C C . VAL A 1 85 ? -6.974 4.378 -0.001 1.00 94.81 85 VAL A C 1
ATOM 618 O O . VAL A 1 85 ? -7.276 5.473 0.464 1.00 94.81 85 VAL A O 1
ATOM 621 N N . LEU A 1 86 ? -5.713 3.993 -0.178 1.00 92.81 86 LEU A N 1
ATOM 622 C CA . LEU A 1 86 ? -4.571 4.781 0.267 1.00 92.81 86 LEU A CA 1
ATOM 623 C C . LEU A 1 86 ? -3.599 5.016 -0.875 1.00 92.81 86 LEU A C 1
ATOM 625 O O . LEU A 1 86 ? -3.315 4.103 -1.654 1.00 92.81 86 LEU A O 1
ATOM 629 N N . SER A 1 87 ? -3.040 6.222 -0.915 1.00 92.00 87 SER A N 1
ATOM 630 C CA . SER A 1 87 ? -1.869 6.505 -1.735 1.00 92.00 87 SER A CA 1
ATOM 631 C C . SER A 1 87 ? -0.660 5.736 -1.206 1.00 92.00 87 SER A C 1
ATOM 633 O O . SER A 1 87 ? -0.457 5.651 0.009 1.00 92.00 87 SER A O 1
ATOM 635 N N . LEU A 1 88 ? 0.151 5.204 -2.114 1.00 92.44 88 LEU A N 1
ATOM 636 C CA . LEU A 1 88 ? 1.371 4.467 -1.809 1.00 92.44 88 LEU A CA 1
ATOM 637 C C . LEU A 1 88 ? 2.488 4.829 -2.789 1.00 92.44 88 LEU A C 1
ATOM 639 O O . LEU A 1 88 ? 2.231 5.262 -3.908 1.00 92.44 88 LEU A O 1
ATOM 643 N N . SER A 1 89 ? 3.734 4.637 -2.370 1.00 91.94 89 SER A N 1
ATOM 644 C CA . SER A 1 89 ? 4.901 4.695 -3.253 1.00 91.94 89 SER A CA 1
ATOM 645 C C . SER A 1 89 ? 5.968 3.733 -2.754 1.00 91.94 89 SER A C 1
ATOM 647 O O . SER A 1 89 ? 6.145 3.586 -1.546 1.00 91.94 89 SER A O 1
ATOM 649 N N . ASP A 1 90 ? 6.693 3.091 -3.664 1.00 91.81 90 ASP A N 1
ATOM 650 C CA . ASP A 1 90 ? 7.848 2.253 -3.329 1.00 91.81 90 ASP A CA 1
ATOM 651 C C . ASP A 1 90 ? 9.195 2.876 -3.731 1.00 91.81 90 ASP A C 1
ATOM 653 O O . ASP A 1 90 ? 10.246 2.266 -3.514 1.00 91.81 90 ASP A O 1
ATOM 657 N N . GLY A 1 91 ? 9.166 4.084 -4.301 1.00 87.62 91 GLY A N 1
ATOM 658 C CA . GLY A 1 91 ? 10.321 4.812 -4.812 1.00 87.62 91 GLY A CA 1
ATOM 659 C C . GLY A 1 91 ? 10.043 5.519 -6.148 1.00 87.62 91 GLY A C 1
ATOM 660 O O . GLY A 1 91 ? 8.950 5.417 -6.708 1.00 87.62 91 GLY A O 1
ATOM 661 N N . PRO A 1 92 ? 11.028 6.263 -6.684 1.00 82.19 92 PRO A N 1
ATOM 662 C CA . PRO A 1 92 ? 10.941 6.856 -8.017 1.00 82.19 92 PRO A CA 1
ATOM 663 C C . PRO A 1 92 ? 10.798 5.796 -9.130 1.00 82.19 92 PRO A C 1
ATOM 665 O O . PRO A 1 92 ? 11.152 4.630 -8.923 1.00 82.19 92 PRO A O 1
ATOM 668 N N . PRO A 1 93 ? 10.353 6.186 -10.340 1.00 71.06 93 PRO A N 1
ATOM 669 C CA . PRO A 1 93 ? 10.301 5.288 -11.495 1.00 71.06 93 PRO A CA 1
ATOM 670 C C . PRO A 1 93 ? 11.644 4.593 -11.755 1.00 71.06 93 PRO A C 1
ATOM 672 O O . PRO A 1 93 ? 12.695 5.230 -11.646 1.00 71.06 93 PRO A O 1
ATOM 675 N N . ALA A 1 94 ? 11.607 3.293 -12.071 1.00 71.12 94 ALA A N 1
ATOM 676 C CA . ALA A 1 94 ? 12.778 2.426 -12.277 1.00 71.12 94 ALA A CA 1
ATOM 677 C C . ALA A 1 94 ? 13.745 2.295 -11.074 1.00 71.12 94 ALA A C 1
ATOM 679 O O . ALA A 1 94 ? 14.788 1.652 -11.183 1.00 71.12 94 ALA A O 1
ATOM 680 N N . LYS A 1 95 ? 13.412 2.883 -9.916 1.00 82.38 95 LYS A N 1
ATOM 681 C CA . LYS A 1 95 ? 14.177 2.807 -8.658 1.00 82.38 95 LYS A CA 1
ATOM 682 C C . LYS A 1 95 ? 13.286 2.406 -7.475 1.00 82.38 95 LYS A C 1
ATOM 684 O O . LYS A 1 95 ? 13.555 2.786 -6.336 1.00 82.38 95 LYS A O 1
ATOM 689 N N . GLY A 1 96 ? 12.216 1.665 -7.759 1.00 83.25 96 GLY A N 1
ATOM 690 C CA . GLY A 1 96 ? 11.316 1.115 -6.753 1.00 83.25 96 GLY A CA 1
ATOM 691 C C . GLY A 1 96 ? 12.020 0.078 -5.887 1.00 83.25 96 GLY A C 1
ATOM 692 O O . GLY A 1 96 ? 12.644 -0.857 -6.387 1.00 83.25 96 GLY A O 1
ATOM 693 N N . SER A 1 97 ? 11.908 0.232 -4.573 1.00 90.62 97 SER A N 1
ATOM 694 C CA . SER A 1 97 ? 12.368 -0.758 -3.593 1.00 90.62 97 SER A CA 1
ATOM 695 C C . SER A 1 97 ? 11.444 -1.981 -3.523 1.00 90.62 97 SER A C 1
ATOM 697 O O . SER A 1 97 ? 11.812 -3.026 -2.980 1.00 90.62 97 SER A O 1
ATOM 699 N N . GLY A 1 98 ? 10.213 -1.845 -4.029 1.00 90.75 98 GLY A N 1
ATOM 700 C CA . GLY A 1 98 ? 9.124 -2.790 -3.844 1.00 90.75 98 GLY A CA 1
ATOM 701 C C . GLY A 1 98 ? 8.563 -2.845 -2.417 1.00 90.75 98 GLY A C 1
ATOM 702 O O . GLY A 1 98 ? 7.764 -3.738 -2.131 1.00 90.75 98 GLY A O 1
ATOM 703 N N . VAL A 1 99 ? 8.976 -1.947 -1.517 1.00 94.88 99 VAL A N 1
ATOM 704 C CA . VAL A 1 99 ? 8.375 -1.775 -0.188 1.00 94.88 99 VAL A CA 1
ATOM 705 C C . VAL A 1 99 ? 7.366 -0.626 -0.264 1.00 94.88 99 VAL A C 1
ATOM 707 O O . VAL A 1 99 ? 7.778 0.505 -0.505 1.00 94.88 99 VAL A O 1
ATOM 710 N N . PRO A 1 100 ? 6.057 -0.869 -0.070 1.00 93.69 100 PRO A N 1
ATOM 711 C CA . PRO A 1 100 ? 5.060 0.191 -0.154 1.00 93.69 100 PRO A CA 1
ATOM 712 C C . PRO A 1 100 ? 5.107 1.082 1.094 1.00 93.69 100 PRO A C 1
ATOM 714 O O . PRO A 1 100 ? 4.845 0.627 2.210 1.00 93.69 100 PRO A O 1
ATOM 717 N N . TYR A 1 101 ? 5.397 2.363 0.893 1.00 94.44 101 TYR A N 1
ATOM 718 C CA . TYR A 1 101 ? 5.298 3.401 1.912 1.00 94.44 101 TYR A CA 1
ATOM 719 C C . TYR A 1 101 ? 3.961 4.130 1.820 1.00 94.44 101 TYR A C 1
ATOM 721 O O . TYR A 1 101 ? 3.457 4.395 0.729 1.00 94.44 101 TYR A O 1
ATOM 729 N N . PHE A 1 102 ? 3.422 4.497 2.981 1.00 94.38 102 PHE A N 1
ATOM 730 C CA . PHE A 1 102 ? 2.168 5.231 3.124 1.00 94.38 102 PHE A CA 1
ATOM 731 C C . PHE A 1 102 ? 2.403 6.501 3.929 1.00 94.38 102 PHE A C 1
ATOM 733 O O . PHE A 1 102 ? 3.142 6.488 4.916 1.00 94.38 102 PHE A O 1
ATOM 740 N N . TYR A 1 103 ? 1.720 7.576 3.551 1.00 94.62 103 TYR A N 1
ATOM 741 C CA . TYR A 1 103 ? 1.648 8.782 4.364 1.00 94.62 103 TYR A CA 1
ATOM 742 C C . TYR A 1 103 ? 0.289 8.829 5.055 1.00 94.62 103 TYR A C 1
ATOM 744 O O . TYR A 1 103 ? -0.738 8.962 4.391 1.00 94.62 103 TYR A O 1
ATOM 752 N N . LEU A 1 104 ? 0.284 8.645 6.377 1.00 94.88 104 LEU A N 1
ATOM 753 C CA . LEU A 1 104 ? -0.935 8.392 7.139 1.00 94.88 104 LEU A CA 1
ATOM 754 C C . LEU A 1 104 ? -1.161 9.435 8.233 1.00 94.88 104 LEU A C 1
ATOM 756 O O . LEU A 1 104 ? -0.248 9.794 8.976 1.00 94.88 104 LEU A O 1
ATOM 760 N N . SER A 1 105 ? -2.412 9.860 8.377 1.00 95.31 105 SER A N 1
ATOM 761 C CA . SER A 1 105 ? -2.890 10.667 9.492 1.00 95.31 105 SER A CA 1
ATOM 762 C C . SER A 1 105 ? -3.347 9.772 10.650 1.00 95.31 105 SER A C 1
ATOM 764 O O . SER A 1 105 ? -4.084 8.807 10.425 1.00 95.31 105 SER A O 1
ATOM 766 N N . PRO A 1 106 ? -3.030 10.122 11.912 1.00 94.06 106 PRO A N 1
ATOM 767 C CA . PRO A 1 106 ? -3.586 9.454 13.088 1.00 94.06 106 PRO A CA 1
ATOM 768 C C . PRO A 1 106 ? -5.120 9.430 13.148 1.00 94.06 106 PRO A C 1
ATOM 770 O O . PRO A 1 106 ? -5.663 8.613 13.887 1.00 94.06 106 PRO A O 1
ATOM 773 N N . MET A 1 107 ? -5.798 10.308 12.398 1.00 95.25 107 MET A N 1
ATOM 774 C CA . MET A 1 107 ? -7.261 10.383 12.320 1.00 95.25 107 MET A CA 1
ATOM 775 C C . MET A 1 107 ? -7.881 9.318 11.403 1.00 95.25 107 MET A C 1
ATOM 777 O O . MET A 1 107 ? -9.092 9.122 11.439 1.00 95.25 107 MET A O 1
ATOM 781 N N . GLN A 1 108 ? -7.092 8.635 10.568 1.00 94.38 108 GLN A N 1
ATOM 782 C CA . GLN A 1 108 ? -7.617 7.599 9.677 1.00 94.38 108 GLN A CA 1
ATOM 783 C C . GLN A 1 108 ? -8.027 6.350 10.465 1.00 94.38 108 GLN A C 1
ATOM 785 O O . GLN A 1 108 ? -7.259 5.834 11.282 1.00 94.38 108 GLN A O 1
ATOM 790 N N . GLN A 1 109 ? -9.200 5.797 10.146 1.00 94.00 109 GLN A N 1
ATOM 791 C CA . GLN A 1 109 ? -9.705 4.559 10.752 1.00 94.00 109 GLN A CA 1
ATOM 792 C C . GLN A 1 109 ? -8.714 3.397 10.596 1.00 94.00 109 GLN A C 1
ATOM 794 O O . GLN A 1 109 ? -8.447 2.673 11.555 1.00 94.00 109 GLN A O 1
ATOM 799 N N . SER A 1 110 ? -8.084 3.279 9.424 1.00 93.50 110 SER A N 1
ATOM 800 C CA . SER A 1 110 ? -7.032 2.296 9.142 1.00 93.50 110 SER A CA 1
ATOM 801 C C . SER A 1 110 ? -5.852 2.383 10.119 1.00 93.50 110 SER A C 1
ATOM 803 O O . SER A 1 110 ? -5.344 1.356 10.562 1.00 93.50 110 SER A O 1
ATOM 805 N N . VAL A 1 111 ? -5.446 3.590 10.535 1.00 94.44 111 VAL A N 1
ATOM 806 C CA . VAL A 1 111 ? -4.378 3.777 11.535 1.00 94.44 111 VAL A CA 1
ATOM 807 C C . VAL A 1 111 ? -4.847 3.355 12.924 1.00 94.44 111 VAL A C 1
ATOM 809 O O . VAL A 1 111 ? -4.098 2.698 13.648 1.00 94.44 111 VAL A O 1
ATOM 812 N N . GLY A 1 112 ? -6.090 3.675 13.290 1.00 94.25 112 GLY A N 1
ATOM 813 C CA . GLY A 1 112 ? -6.704 3.180 14.525 1.00 94.25 112 GLY A CA 1
ATOM 814 C C . GLY A 1 112 ? -6.723 1.649 14.590 1.00 94.25 112 GLY A C 1
ATOM 815 O O . GLY A 1 112 ? -6.358 1.061 15.608 1.00 94.25 112 GLY A O 1
ATOM 816 N N . ASN A 1 113 ? -7.058 0.996 13.477 1.00 93.94 113 ASN A N 1
ATOM 817 C CA . ASN A 1 113 ? -7.054 -0.461 13.354 1.00 93.94 113 ASN A CA 1
ATOM 818 C C . ASN A 1 113 ? -5.642 -1.060 13.491 1.00 93.94 113 ASN A C 1
ATOM 820 O O . ASN A 1 113 ? -5.439 -2.060 14.191 1.00 93.94 113 ASN A O 1
ATOM 824 N N . LEU A 1 114 ? -4.650 -0.438 12.845 1.00 93.00 114 LEU A N 1
ATOM 825 C CA . LEU A 1 114 ? -3.254 -0.883 12.870 1.00 93.00 114 LEU A CA 1
ATOM 826 C C . LEU A 1 114 ? -2.616 -0.753 14.255 1.00 93.00 114 LEU A C 1
ATOM 828 O O . LEU A 1 114 ? -1.882 -1.650 14.658 1.00 93.00 114 LEU A O 1
ATOM 832 N N . LYS A 1 115 ? -2.930 0.305 15.012 1.00 91.56 115 LYS A N 1
ATOM 833 C CA . LYS A 1 115 ? -2.400 0.508 16.372 1.00 91.56 115 LYS A CA 1
ATOM 834 C C . LYS A 1 115 ? -2.781 -0.609 17.346 1.00 91.56 115 LYS A C 1
ATOM 836 O O . LYS A 1 115 ? -2.015 -0.901 18.254 1.00 91.56 115 LYS A O 1
ATOM 841 N N . VAL A 1 116 ? -3.950 -1.225 17.163 1.00 86.81 116 VAL A N 1
ATOM 842 C CA . VAL A 1 116 ? -4.440 -2.296 18.047 1.00 86.81 116 VAL A CA 1
ATOM 843 C C . VAL A 1 116 ? -3.966 -3.673 17.588 1.00 86.81 116 VAL A C 1
ATOM 845 O O . VAL A 1 116 ? -3.632 -4.519 18.411 1.00 86.81 116 VAL A O 1
ATOM 848 N N . SER A 1 117 ? -3.973 -3.927 16.278 1.00 75.44 117 SER A N 1
ATOM 849 C CA . SER A 1 117 ? -3.792 -5.281 15.738 1.00 75.44 117 SER A CA 1
ATOM 850 C C . SER A 1 117 ? -2.417 -5.552 15.127 1.00 75.44 117 SER A C 1
ATOM 852 O O . SER A 1 117 ? -2.062 -6.721 14.968 1.00 75.44 117 SER A O 1
ATOM 854 N N . GLY A 1 118 ? -1.689 -4.509 14.714 1.00 74.38 118 GLY A N 1
ATOM 855 C CA . GLY A 1 118 ? -0.435 -4.599 13.959 1.00 74.38 118 GLY A CA 1
ATOM 856 C C . GLY A 1 118 ? -0.547 -5.259 12.575 1.00 74.38 118 GLY A C 1
ATOM 857 O O . GLY A 1 118 ? 0.466 -5.436 11.906 1.00 74.38 118 GLY A O 1
ATOM 858 N N . ARG A 1 119 ? -1.751 -5.655 12.131 1.00 73.44 119 ARG A N 1
ATOM 859 C CA . ARG A 1 119 ? -1.969 -6.466 10.921 1.00 73.44 119 ARG A CA 1
ATOM 860 C C . ARG A 1 119 ? -2.654 -5.655 9.822 1.00 73.44 119 ARG A C 1
ATOM 862 O O . ARG A 1 119 ? -3.773 -5.179 10.006 1.00 73.44 119 ARG A O 1
ATOM 869 N N . GLY A 1 120 ? -2.010 -5.574 8.658 1.00 70.62 120 GLY A N 1
ATOM 870 C CA . GLY A 1 120 ? -2.557 -4.970 7.442 1.00 70.62 120 GLY A CA 1
ATOM 871 C C . GLY A 1 120 ? -2.108 -5.717 6.185 1.00 70.62 120 GLY A C 1
ATOM 872 O O . GLY A 1 120 ? -1.021 -6.293 6.162 1.00 70.62 120 GLY A O 1
ATOM 873 N N . ARG A 1 121 ? -2.948 -5.741 5.145 1.00 78.56 121 ARG A N 1
ATOM 874 C CA . ARG A 1 121 ? -2.612 -6.301 3.822 1.00 78.56 121 ARG A CA 1
ATOM 875 C C . ARG A 1 121 ? -2.923 -5.283 2.738 1.00 78.56 121 ARG A C 1
ATOM 877 O O . ARG A 1 121 ? -4.021 -4.744 2.723 1.00 78.56 121 ARG A O 1
ATOM 884 N N . VAL A 1 122 ? -1.982 -5.052 1.831 1.00 76.56 122 VAL A N 1
ATOM 885 C CA . VAL A 1 122 ? -2.129 -4.089 0.733 1.00 76.56 122 VAL A CA 1
ATOM 886 C C . VAL A 1 122 ? -2.304 -4.850 -0.570 1.00 76.56 122 VAL A C 1
ATOM 888 O O . VAL A 1 122 ? -1.501 -5.726 -0.885 1.00 76.56 122 VAL A O 1
ATOM 891 N N . ALA A 1 123 ? -3.329 -4.488 -1.332 1.00 80.81 123 ALA A N 1
ATOM 892 C CA . ALA A 1 123 ? -3.520 -4.916 -2.707 1.00 80.81 123 ALA A CA 1
ATOM 893 C C . ALA A 1 123 ? -3.325 -3.699 -3.633 1.00 80.81 123 ALA A C 1
ATOM 895 O O . ALA A 1 123 ? -4.256 -2.898 -3.784 1.00 80.81 123 ALA A O 1
ATOM 896 N N . PRO A 1 124 ? -2.124 -3.509 -4.217 1.00 69.81 124 PRO A N 1
ATOM 897 C CA . PRO A 1 124 ? -1.926 -2.507 -5.255 1.00 69.81 124 PRO A CA 1
ATOM 898 C C . PRO A 1 124 ? -2.707 -2.932 -6.500 1.00 69.81 124 PRO A C 1
ATOM 900 O O . PRO A 1 124 ? -2.687 -4.102 -6.890 1.00 69.81 124 PRO A O 1
ATOM 903 N N . ARG A 1 125 ? -3.419 -1.990 -7.116 1.00 56.75 125 ARG A N 1
ATOM 904 C CA . ARG A 1 125 ? -4.164 -2.248 -8.348 1.00 56.75 125 ARG A CA 1
ATOM 905 C C . ARG A 1 125 ? -3.608 -1.367 -9.451 1.00 56.75 125 ARG A C 1
ATOM 907 O O . ARG A 1 125 ? -3.908 -0.179 -9.507 1.00 56.75 125 ARG A O 1
ATOM 914 N N . ALA A 1 126 ? -2.856 -1.975 -10.365 1.00 54.31 126 ALA A N 1
ATOM 915 C CA . ALA A 1 126 ? -2.598 -1.352 -11.654 1.00 54.31 126 ALA A CA 1
ATOM 916 C C . ALA A 1 126 ? -3.952 -1.237 -12.365 1.00 54.31 126 ALA A C 1
ATOM 918 O O . ALA A 1 126 ? -4.743 -2.183 -12.321 1.00 54.31 126 ALA A O 1
ATOM 919 N N . GLY A 1 127 ? -4.262 -0.072 -12.934 1.00 46.06 127 GLY A N 1
ATOM 920 C CA . GLY A 1 127 ? -5.567 0.208 -13.532 1.00 46.06 127 GLY A CA 1
ATOM 921 C C . GLY A 1 127 ? -5.957 -0.846 -14.570 1.00 46.06 127 GLY A C 1
ATOM 922 O O . GLY A 1 127 ? -5.540 -0.780 -15.719 1.00 46.06 127 GLY A O 1
ATOM 923 N N . ALA A 1 128 ? -6.770 -1.816 -14.157 1.00 39.09 128 ALA A N 1
ATOM 924 C CA . ALA A 1 128 ? -7.421 -2.773 -15.031 1.00 39.09 128 ALA A CA 1
ATOM 925 C C . ALA A 1 128 ? -8.769 -2.181 -15.432 1.00 39.09 128 ALA A C 1
ATOM 927 O O . ALA A 1 128 ? -9.571 -1.859 -14.546 1.00 39.09 128 ALA A O 1
ATOM 928 N N . ARG A 1 129 ? -8.986 -2.049 -16.748 1.00 35.69 129 ARG A N 1
ATOM 929 C CA . ARG A 1 129 ? -10.293 -1.797 -17.365 1.00 35.69 129 ARG A CA 1
ATOM 930 C C . ARG A 1 129 ? -11.383 -2.536 -16.579 1.00 35.69 129 ARG A C 1
ATOM 932 O O . ARG A 1 129 ? -11.280 -3.743 -16.362 1.00 35.69 129 ARG A O 1
ATOM 939 N N . ALA A 1 130 ? -12.396 -1.795 -16.134 1.00 31.06 130 ALA A N 1
ATOM 940 C CA . ALA A 1 130 ? -13.713 -2.387 -15.963 1.00 31.06 130 ALA A CA 1
ATOM 941 C C . ALA A 1 130 ? -14.150 -2.926 -17.338 1.00 31.06 130 ALA A C 1
ATOM 943 O O . ALA A 1 130 ? -13.769 -2.337 -18.350 1.00 31.06 130 ALA A O 1
ATOM 944 N N . PHE A 1 131 ? -14.829 -4.071 -17.317 1.00 34.88 131 PHE A N 1
ATOM 945 C CA . PHE A 1 131 ? -15.320 -4.842 -18.463 1.00 34.88 131 PHE A CA 1
ATOM 946 C C . PHE A 1 131 ? -15.757 -4.005 -19.669 1.00 34.88 131 PHE A C 1
ATOM 948 O O . PHE A 1 131 ? -16.453 -2.986 -19.458 1.00 34.88 131 PHE A O 1
#

pLDDT: mean 76.4, std 18.79, range [31.06, 95.75]

Organism: Tursiops truncatus (NCBI:txid9739)

Radius of gyration: 22.32 Å; chains: 1; bounding box: 35×82×42 Å